Protein AF-A0A4U1JVA6-F1 (afdb_monomer)

Solvent-accessible surface area (backbone atoms only — not comparable to full-atom values): 4174 Å² total; per-residue (Å²): 113,68,70,61,52,53,52,50,52,50,53,53,50,52,51,48,40,52,51,50,30,50,50,24,38,54,53,9,50,46,30,40,72,71,36,92,42,74,67,44,20,52,49,9,49,50,37,26,53,50,26,48,51,51,36,50,52,54,54,50,52,51,52,52,50,52,52,50,49,53,51,53,48,34,55,73,70,64,61,62,128

Radius of gyration: 18.67 Å; Cα contacts (8 Å, |Δi|>4): 53; chains: 1; bounding box: 40×18×56 Å

Sequence (81 aa):
MLRKLITLYRIVFFAWCGLFLALALIVGLGFFIAGDTPKARETGLMMALGGLFCSIVFTGNMALALENHELLKRIAEGQSN

pLDDT: mean 88.66, std 8.93, range [51.84, 96.31]

Organism: Rhodobacter capsulatus (NCBI:txid1061)

Structure (mmCIF, N/CA/C/O backbone):
data_AF-A0A4U1JVA6-F1
#
_entry.id   AF-A0A4U1JVA6-F1
#
loop_
_atom_site.group_PDB
_atom_site.id
_atom_site.type_symbol
_atom_site.label_atom_id
_atom_site.label_alt_id
_atom_site.label_comp_id
_atom_site.label_asym_id
_atom_site.label_entity_id
_atom_site.label_seq_id
_atom_site.pdbx_PDB_ins_code
_atom_site.Cartn_x
_atom_site.Cartn_y
_atom_site.Cartn_z
_atom_site.occupancy
_atom_site.B_iso_or_equiv
_atom_site.auth_seq_id
_atom_site.auth_comp_id
_atom_site.auth_asym_id
_atom_site.auth_atom_id
_atom_site.pdbx_PDB_model_num
ATOM 1 N N . MET A 1 1 ? -23.982 -6.471 15.203 1.00 66.81 1 MET A N 1
ATOM 2 C CA . MET A 1 1 ? -23.669 -6.608 13.759 1.00 66.81 1 MET A CA 1
ATOM 3 C C . MET A 1 1 ? -22.610 -5.616 13.275 1.00 66.81 1 MET A C 1
ATOM 5 O O . MET A 1 1 ? -21.703 -6.043 12.574 1.00 66.81 1 MET A O 1
ATOM 9 N N . LEU A 1 2 ? -22.641 -4.351 13.715 1.00 74.31 2 LEU A N 1
ATOM 10 C CA . LEU A 1 2 ? -21.697 -3.298 13.301 1.00 74.31 2 LEU A CA 1
ATOM 11 C C . LEU A 1 2 ? -20.202 -3.661 13.443 1.00 74.31 2 LEU A C 1
ATOM 13 O O . LEU A 1 2 ? -19.432 -3.454 12.515 1.00 74.31 2 LEU A O 1
ATOM 17 N N . ARG A 1 3 ? -19.792 -4.293 14.555 1.00 76.31 3 ARG A N 1
ATOM 18 C CA . ARG A 1 3 ? -18.390 -4.716 14.762 1.00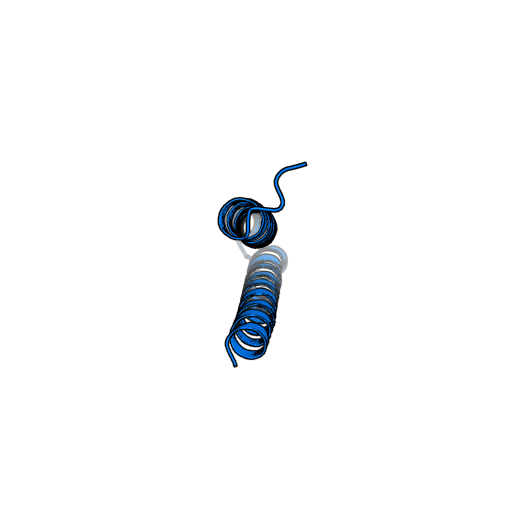 76.31 3 ARG A CA 1
ATOM 19 C C . ARG A 1 3 ? -17.897 -5.695 13.684 1.00 76.31 3 ARG A C 1
ATOM 21 O O . ARG A 1 3 ? -16.787 -5.541 13.197 1.00 76.31 3 ARG A O 1
ATOM 28 N N . LYS A 1 4 ? -18.733 -6.661 13.277 1.00 79.81 4 LYS A N 1
ATOM 29 C CA . LYS A 1 4 ? -18.392 -7.623 12.211 1.00 79.81 4 LYS A CA 1
ATOM 30 C C . LYS A 1 4 ? -18.241 -6.924 10.857 1.00 79.81 4 LYS A C 1
ATOM 32 O O . LYS A 1 4 ? -17.341 -7.269 10.103 1.00 79.81 4 LYS A O 1
ATOM 37 N N . LEU A 1 5 ? -19.082 -5.922 10.588 1.00 81.06 5 LEU A N 1
ATOM 38 C CA . LEU A 1 5 ? -19.020 -5.114 9.369 1.00 81.06 5 LEU A CA 1
ATOM 39 C C . LEU A 1 5 ? -17.716 -4.301 9.293 1.00 81.06 5 LEU A C 1
ATOM 41 O O . LEU A 1 5 ? -17.050 -4.313 8.265 1.00 81.06 5 LEU A O 1
ATOM 45 N N . ILE A 1 6 ? -17.313 -3.660 10.398 1.00 81.81 6 ILE A N 1
ATOM 46 C CA . ILE A 1 6 ? -16.054 -2.900 10.483 1.00 81.81 6 ILE A CA 1
ATOM 47 C C . ILE A 1 6 ? -14.852 -3.826 10.275 1.00 81.81 6 ILE A C 1
ATOM 49 O O . ILE A 1 6 ? -13.945 -3.500 9.513 1.00 81.81 6 ILE A O 1
ATOM 53 N N . THR A 1 7 ? -14.843 -5.002 10.909 1.00 84.06 7 THR A N 1
ATOM 54 C CA . THR A 1 7 ? -13.779 -5.995 10.708 1.00 84.06 7 THR A CA 1
ATOM 55 C C . THR A 1 7 ? -13.705 -6.460 9.254 1.00 84.06 7 THR A C 1
ATOM 57 O O . THR A 1 7 ? -12.612 -6.516 8.697 1.00 84.06 7 THR A O 1
ATOM 60 N N . LEU A 1 8 ? -14.847 -6.745 8.623 1.00 87.75 8 LEU A N 1
ATOM 61 C CA . LEU A 1 8 ? -14.895 -7.139 7.216 1.00 87.75 8 LEU A CA 1
ATOM 62 C C . LE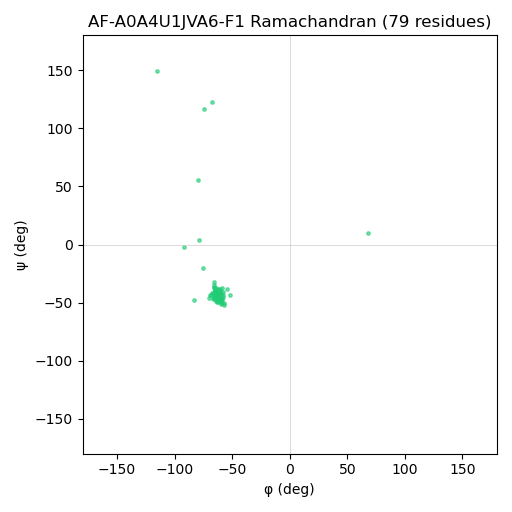U A 1 8 ? -14.347 -6.029 6.309 1.00 87.75 8 LEU A C 1
ATOM 64 O O . LEU A 1 8 ? -13.495 -6.296 5.468 1.00 87.75 8 LEU A O 1
ATOM 68 N N . TYR A 1 9 ? -14.774 -4.781 6.526 1.00 87.25 9 TYR A N 1
ATOM 69 C CA . TYR A 1 9 ? -14.298 -3.627 5.764 1.00 87.25 9 TYR A CA 1
ATOM 70 C C . TYR A 1 9 ? -12.782 -3.443 5.891 1.00 87.25 9 TYR A C 1
ATOM 72 O O . TYR A 1 9 ? -12.102 -3.245 4.889 1.00 87.25 9 TYR A O 1
ATOM 80 N N . ARG A 1 10 ? -12.234 -3.592 7.106 1.00 86.06 10 ARG A N 1
ATOM 81 C CA . ARG A 1 10 ? -10.782 -3.560 7.337 1.00 86.06 10 ARG A CA 1
ATOM 82 C C . ARG A 1 10 ? -10.067 -4.612 6.499 1.00 86.06 10 ARG A C 1
ATOM 84 O O . ARG A 1 10 ? -9.140 -4.271 5.777 1.00 86.06 10 ARG A O 1
ATOM 91 N N . ILE A 1 11 ? -10.504 -5.870 6.576 1.00 89.50 11 ILE A N 1
ATOM 92 C CA . ILE A 1 11 ? -9.875 -6.979 5.844 1.00 89.50 11 ILE A CA 1
ATOM 93 C C . ILE A 1 11 ? -9.909 -6.718 4.337 1.00 89.50 11 ILE A C 1
ATOM 95 O O . ILE A 1 11 ? -8.881 -6.849 3.677 1.00 89.50 11 ILE A O 1
ATOM 99 N N . VAL A 1 12 ? -11.062 -6.305 3.805 1.00 92.38 12 VAL A N 1
ATOM 100 C CA . VAL A 1 12 ? -11.221 -5.997 2.377 1.00 92.38 12 VAL A CA 1
ATOM 101 C C . VAL A 1 12 ? -10.302 -4.849 1.959 1.00 92.38 12 VAL A C 1
ATOM 103 O O . VAL A 1 12 ? -9.630 -4.956 0.938 1.00 92.38 12 VAL A O 1
ATOM 106 N N . PHE A 1 13 ? -10.214 -3.787 2.761 1.00 90.94 13 PHE A N 1
ATOM 107 C CA . PHE A 1 13 ? -9.338 -2.654 2.481 1.00 90.94 13 PHE A CA 1
ATOM 108 C C . PHE A 1 13 ? -7.855 -3.054 2.476 1.00 90.94 13 PHE A C 1
ATOM 110 O O . PHE A 1 13 ? -7.136 -2.726 1.536 1.00 90.94 13 PHE A O 1
ATOM 117 N N . PHE A 1 14 ? -7.397 -3.814 3.477 1.00 90.12 14 PHE A N 1
ATOM 118 C CA . PHE A 1 14 ? -6.012 -4.298 3.521 1.00 90.12 14 PHE A CA 1
ATOM 119 C C . PHE A 1 14 ? -5.692 -5.238 2.356 1.00 90.12 14 PHE A C 1
ATOM 121 O O . PHE A 1 14 ? -4.625 -5.120 1.757 1.00 90.12 14 PHE A O 1
ATOM 128 N N . ALA A 1 15 ? -6.612 -6.141 2.008 1.00 93.31 15 ALA A N 1
ATOM 129 C CA . ALA A 1 15 ? -6.454 -7.019 0.854 1.00 93.31 15 ALA A CA 1
ATOM 130 C C . ALA A 1 15 ? -6.359 -6.214 -0.451 1.00 93.31 15 ALA A C 1
ATOM 132 O O . ALA A 1 15 ? -5.514 -6.508 -1.293 1.00 93.31 15 ALA A O 1
ATOM 133 N N . TRP A 1 16 ? -7.174 -5.166 -0.593 1.00 93.56 16 TRP A N 1
ATOM 134 C CA . TRP A 1 16 ? -7.142 -4.278 -1.751 1.00 93.56 16 TRP A CA 1
ATOM 135 C C . TRP A 1 16 ? -5.828 -3.492 -1.844 1.00 93.56 16 TRP A C 1
ATOM 137 O O . TRP A 1 16 ? -5.203 -3.493 -2.901 1.00 93.56 16 TRP A O 1
ATOM 147 N N . CYS A 1 17 ? -5.349 -2.908 -0.740 1.00 93.44 17 CYS A N 1
ATOM 148 C CA . CYS A 1 17 ? -4.041 -2.247 -0.688 1.00 93.44 17 CYS A CA 1
ATOM 149 C C . CYS A 1 17 ? -2.891 -3.214 -1.007 1.00 93.44 17 CYS A C 1
ATOM 151 O O . CYS A 1 17 ? -1.981 -2.861 -1.753 1.00 93.44 17 CYS A O 1
ATOM 153 N N . GLY A 1 18 ? -2.938 -4.441 -0.480 1.00 93.25 18 GLY A N 1
ATOM 154 C CA . GLY A 1 18 ? -1.939 -5.472 -0.768 1.00 93.25 18 GLY A CA 1
ATOM 155 C C . GLY A 1 18 ? -1.931 -5.889 -2.240 1.00 93.25 18 GLY A C 1
ATOM 156 O O . GLY A 1 18 ? -0.866 -6.004 -2.842 1.00 93.25 18 GLY A O 1
ATOM 157 N N . LEU A 1 19 ? -3.110 -6.058 -2.842 1.00 95.00 19 LEU A N 1
ATOM 158 C CA . LEU A 1 19 ? -3.246 -6.384 -4.261 1.00 95.00 19 LEU A CA 1
ATOM 159 C C . LEU A 1 19 ? -2.782 -5.227 -5.155 1.00 95.00 19 LEU A C 1
ATOM 161 O O . LEU A 1 19 ? -2.061 -5.453 -6.124 1.00 95.00 19 LEU A O 1
ATOM 165 N N . PHE A 1 20 ? -3.133 -3.991 -4.800 1.00 93.81 20 PHE A N 1
ATOM 166 C CA . PHE A 1 20 ? -2.650 -2.789 -5.474 1.00 93.81 20 PHE A CA 1
ATOM 167 C C . PHE A 1 20 ? -1.119 -2.691 -5.429 1.00 93.81 20 PHE A C 1
ATOM 169 O O . PHE A 1 20 ? -0.488 -2.488 -6.467 1.00 93.81 20 PHE A O 1
ATOM 176 N N . LEU A 1 21 ? -0.514 -2.913 -4.256 1.00 94.06 21 LEU A N 1
ATOM 177 C CA . LEU A 1 21 ? 0.939 -2.938 -4.096 1.00 94.06 21 LEU A CA 1
ATOM 178 C C . LEU A 1 21 ? 1.581 -4.019 -4.966 1.00 94.06 21 LEU A C 1
ATOM 180 O O . LEU A 1 21 ? 2.533 -3.742 -5.691 1.00 94.06 21 LEU A O 1
ATOM 184 N N . ALA A 1 22 ? 1.052 -5.243 -4.910 1.00 95.44 22 ALA A N 1
ATOM 185 C CA . ALA A 1 22 ? 1.569 -6.360 -5.689 1.00 95.44 22 ALA A CA 1
ATOM 186 C C . ALA A 1 22 ? 1.538 -6.049 -7.191 1.00 95.44 22 ALA A C 1
ATOM 188 O O . ALA A 1 22 ? 2.537 -6.254 -7.874 1.00 95.44 22 ALA A O 1
ATOM 189 N N . LEU A 1 23 ? 0.435 -5.489 -7.697 1.00 95.69 23 LEU A N 1
ATOM 190 C CA . LEU A 1 23 ? 0.325 -5.078 -9.096 1.00 95.69 23 LEU A CA 1
ATOM 191 C C . LEU A 1 23 ? 1.332 -3.983 -9.453 1.00 95.69 23 LEU A C 1
ATOM 193 O O . LEU A 1 23 ? 2.015 -4.103 -10.467 1.00 95.69 23 LEU A O 1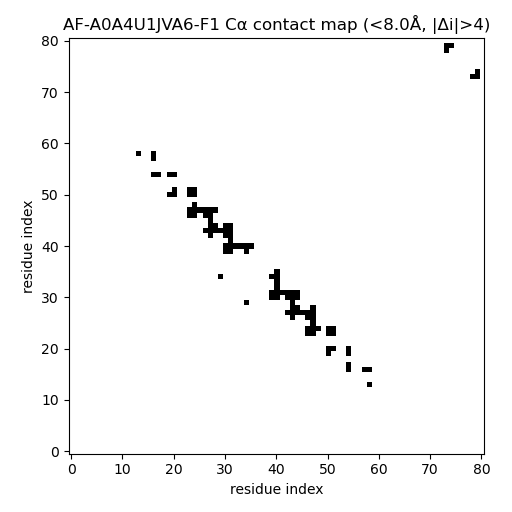
ATOM 197 N N . ALA A 1 24 ? 1.463 -2.948 -8.622 1.00 93.62 24 ALA A N 1
ATOM 198 C CA . ALA A 1 24 ? 2.408 -1.864 -8.873 1.00 93.62 24 ALA A CA 1
ATOM 199 C C . ALA A 1 24 ? 3.864 -2.358 -8.897 1.00 93.62 24 ALA A C 1
ATOM 201 O O . ALA A 1 24 ? 4.641 -1.933 -9.750 1.00 93.62 24 ALA A O 1
ATOM 202 N N . LEU A 1 25 ? 4.220 -3.297 -8.014 1.00 95.06 25 LEU A N 1
ATOM 203 C CA . LEU A 1 25 ? 5.544 -3.915 -7.992 1.00 95.06 25 LEU A CA 1
ATOM 204 C C . LEU A 1 25 ? 5.768 -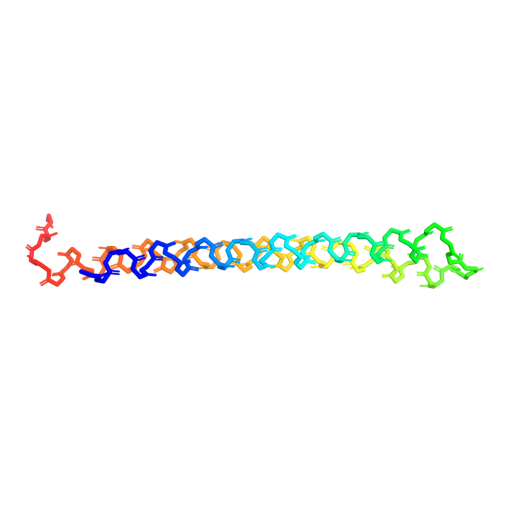4.833 -9.195 1.00 95.06 25 LEU A C 1
ATOM 206 O O . LEU A 1 25 ? 6.810 -4.733 -9.832 1.00 95.06 25 LEU A O 1
ATOM 210 N N . ILE A 1 26 ? 4.808 -5.697 -9.537 1.00 96.00 26 ILE A N 1
ATOM 211 C CA . ILE A 1 26 ? 4.926 -6.622 -10.676 1.00 96.00 26 ILE A CA 1
ATOM 212 C C . ILE A 1 26 ? 5.060 -5.840 -11.984 1.00 96.00 26 ILE A C 1
ATOM 214 O O . ILE A 1 26 ? 5.976 -6.093 -12.764 1.00 96.00 26 ILE A O 1
ATOM 218 N N . VAL A 1 27 ? 4.175 -4.867 -12.213 1.00 94.62 27 VAL A N 1
ATOM 219 C CA . VAL A 1 27 ? 4.200 -4.037 -13.421 1.00 94.62 27 VAL A CA 1
ATOM 220 C C . VAL A 1 27 ? 5.455 -3.167 -13.434 1.00 94.62 27 VAL A C 1
ATOM 222 O O . VAL A 1 27 ? 6.166 -3.143 -14.436 1.00 94.62 27 VAL A O 1
ATOM 225 N N . GLY A 1 28 ? 5.777 -2.512 -12.315 1.00 94.50 28 GLY A N 1
ATOM 226 C CA . GLY A 1 28 ? 6.957 -1.660 -12.197 1.00 94.50 28 GLY A CA 1
ATOM 227 C C . GLY A 1 28 ? 8.263 -2.412 -12.460 1.00 94.50 28 GLY A C 1
ATOM 228 O O . GLY A 1 28 ? 9.073 -1.976 -13.277 1.00 94.50 28 GLY A O 1
ATOM 229 N N . LEU A 1 29 ? 8.441 -3.589 -11.851 1.00 94.00 29 LEU A N 1
ATOM 230 C CA . LEU A 1 29 ? 9.597 -4.456 -12.099 1.00 94.00 29 LEU A CA 1
ATOM 231 C C . LEU A 1 29 ? 9.609 -5.004 -13.529 1.00 94.00 29 LEU A C 1
ATOM 233 O O . LEU A 1 29 ? 10.675 -5.082 -14.133 1.00 94.00 29 LEU A O 1
ATOM 237 N N . GLY A 1 30 ? 8.444 -5.327 -14.094 1.0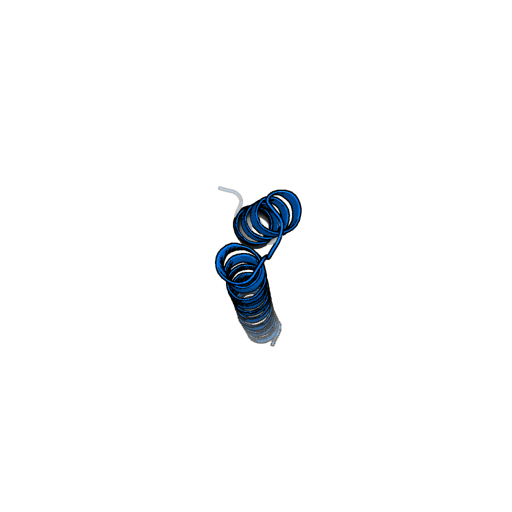0 93.94 30 GLY A N 1
ATOM 238 C CA . GLY A 1 30 ? 8.317 -5.735 -15.492 1.00 93.94 30 GLY A CA 1
ATOM 239 C C . GLY A 1 30 ? 8.858 -4.671 -16.448 1.00 93.94 30 GLY A C 1
ATOM 240 O O . GLY A 1 30 ? 9.727 -4.967 -17.265 1.00 93.94 30 GLY A O 1
ATOM 241 N N . PHE A 1 31 ? 8.429 -3.416 -16.294 1.00 93.69 31 PHE A N 1
ATOM 242 C CA . PHE A 1 31 ? 8.945 -2.289 -17.082 1.00 93.69 31 PHE A CA 1
ATOM 243 C C . PHE A 1 31 ? 10.421 -1.984 -16.794 1.00 93.69 31 PHE A C 1
ATOM 245 O O . PHE A 1 31 ? 11.161 -1.612 -17.704 1.00 93.69 31 PHE A O 1
ATOM 252 N N . PHE A 1 32 ? 10.870 -2.160 -15.549 1.00 92.38 32 PHE A N 1
ATOM 253 C CA . PHE A 1 32 ? 12.266 -1.944 -15.170 1.00 92.38 32 PHE A CA 1
ATOM 254 C C . PHE A 1 32 ? 13.218 -2.959 -15.817 1.00 92.38 32 PHE A C 1
ATOM 256 O O . PHE A 1 32 ? 14.289 -2.581 -16.291 1.00 92.38 32 PHE A O 1
ATOM 263 N N . ILE A 1 33 ? 12.827 -4.236 -15.860 1.00 93.62 33 ILE A N 1
ATOM 264 C CA . ILE A 1 33 ? 13.656 -5.328 -16.387 1.00 93.62 33 ILE A CA 1
ATOM 265 C C . ILE A 1 33 ? 13.539 -5.422 -17.912 1.00 93.62 33 ILE A C 1
ATOM 267 O O . ILE A 1 33 ? 14.555 -5.504 -18.598 1.00 93.62 33 ILE A O 1
ATOM 271 N N . ALA A 1 34 ? 12.315 -5.402 -18.444 1.00 94.00 34 ALA A N 1
ATOM 272 C CA . ALA A 1 34 ? 12.043 -5.620 -19.866 1.00 94.00 34 ALA A CA 1
ATOM 273 C C . ALA A 1 34 ? 11.998 -4.324 -20.694 1.00 94.00 34 ALA A C 1
ATOM 275 O O . ALA A 1 34 ? 11.795 -4.377 -21.901 1.00 94.00 34 ALA A O 1
ATOM 276 N N . GLY A 1 35 ? 12.159 -3.152 -20.073 1.00 90.62 35 GLY A N 1
ATOM 277 C CA . GLY A 1 35 ? 12.134 -1.877 -20.783 1.00 90.62 35 GLY A CA 1
ATOM 278 C C . GLY A 1 35 ? 13.330 -1.709 -21.723 1.00 90.62 35 GLY A C 1
ATOM 279 O O . GLY A 1 35 ? 14.481 -1.705 -21.276 1.00 90.62 35 GLY A O 1
ATOM 280 N N . ASP A 1 36 ? 13.053 -1.486 -23.008 1.00 92.06 36 ASP A N 1
ATOM 281 C CA . ASP A 1 36 ? 14.077 -1.267 -24.043 1.00 92.06 36 ASP A CA 1
ATOM 282 C C . ASP A 1 36 ? 14.718 0.127 -23.980 1.00 92.06 36 ASP A C 1
ATOM 284 O O . ASP A 1 36 ? 15.814 0.345 -24.493 1.00 92.06 36 ASP A O 1
ATOM 288 N N . THR A 1 37 ? 14.053 1.091 -23.332 1.00 95.50 37 THR A N 1
ATOM 289 C CA . THR A 1 37 ? 14.545 2.471 -23.207 1.00 95.50 37 THR A CA 1
ATOM 290 C C . THR A 1 37 ? 14.840 2.842 -21.753 1.00 95.50 37 THR A C 1
ATOM 292 O O . THR A 1 37 ? 14.128 2.391 -20.850 1.00 95.50 37 THR A O 1
ATOM 295 N N . PRO A 1 38 ? 15.820 3.733 -21.494 1.00 94.44 38 PRO A N 1
ATOM 296 C CA . PRO A 1 38 ? 16.087 4.236 -20.145 1.00 94.44 38 PRO A CA 1
ATOM 297 C C . PRO A 1 38 ? 14.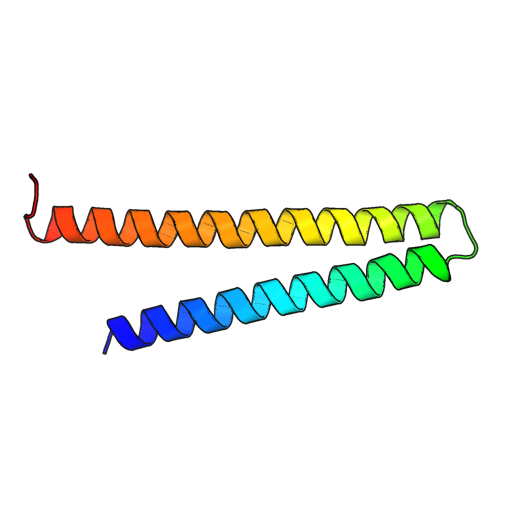846 4.845 -19.477 1.00 94.44 38 PRO A C 1
ATOM 299 O O . PRO A 1 38 ? 14.594 4.592 -18.303 1.00 94.44 38 PRO A O 1
ATOM 302 N N . LYS A 1 39 ? 14.016 5.564 -20.249 1.00 95.00 39 LYS A N 1
ATOM 303 C CA . LYS A 1 39 ? 12.760 6.155 -19.762 1.00 95.00 39 LYS A CA 1
ATOM 304 C C . LYS A 1 39 ? 11.725 5.110 -19.346 1.00 95.00 39 LYS A C 1
ATOM 306 O O . LYS A 1 39 ? 11.031 5.309 -18.352 1.00 95.00 39 LYS A O 1
ATOM 311 N N . ALA A 1 40 ? 11.608 4.003 -20.082 1.00 92.88 40 ALA A N 1
ATOM 312 C CA . ALA A 1 40 ? 10.701 2.916 -19.714 1.00 92.88 40 ALA A CA 1
ATOM 313 C C . ALA A 1 40 ? 11.126 2.270 -18.388 1.00 92.88 40 ALA A C 1
ATOM 315 O O . ALA A 1 40 ? 10.284 2.028 -17.524 1.00 92.88 40 ALA A O 1
ATOM 316 N N . ARG A 1 41 ? 12.437 2.076 -18.191 1.00 93.88 41 ARG A N 1
ATOM 317 C CA . ARG A 1 41 ? 12.966 1.530 -16.936 1.00 93.88 41 ARG A CA 1
ATOM 318 C C . ARG A 1 41 ? 12.748 2.478 -15.762 1.00 93.88 41 ARG A C 1
ATOM 320 O O . ARG A 1 41 ? 12.268 2.049 -14.719 1.00 93.88 41 ARG A O 1
ATOM 327 N N . GLU A 1 42 ? 13.029 3.766 -15.944 1.00 95.56 42 GLU A N 1
ATOM 328 C CA . GLU A 1 42 ? 12.757 4.801 -14.939 1.00 95.56 42 GLU A CA 1
ATOM 329 C C . GLU A 1 42 ? 11.268 4.846 -14.565 1.00 95.56 42 GLU A C 1
ATOM 331 O O . GLU A 1 42 ? 10.923 4.872 -13.387 1.00 95.56 42 GLU A O 1
ATOM 336 N N . THR A 1 43 ? 10.379 4.755 -15.556 1.00 94.38 43 THR A N 1
ATOM 337 C CA . THR A 1 43 ? 8.927 4.689 -15.332 1.00 94.38 43 THR A CA 1
ATOM 338 C C . THR A 1 43 ? 8.541 3.456 -14.512 1.00 94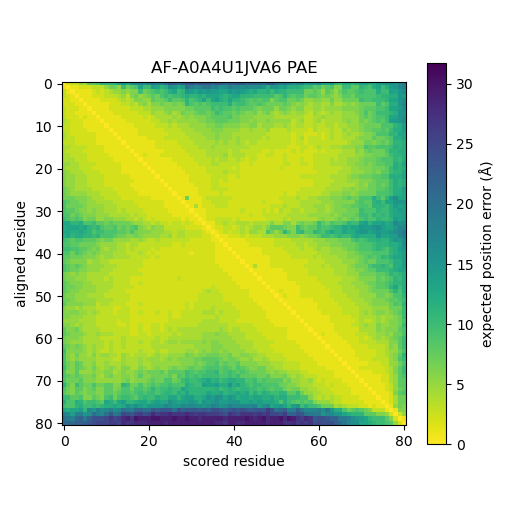.38 43 THR A C 1
ATOM 340 O O . THR A 1 43 ? 7.747 3.567 -13.578 1.00 94.38 43 THR A O 1
ATOM 343 N N . GLY A 1 44 ? 9.133 2.295 -14.808 1.00 94.38 44 GLY A N 1
ATOM 344 C CA . GLY A 1 44 ? 8.940 1.071 -14.029 1.00 94.38 44 GLY A CA 1
ATOM 345 C C . GLY A 1 44 ? 9.379 1.217 -12.569 1.00 94.38 44 GLY A C 1
ATOM 346 O O . GLY A 1 44 ? 8.634 0.864 -11.652 1.00 94.38 44 GL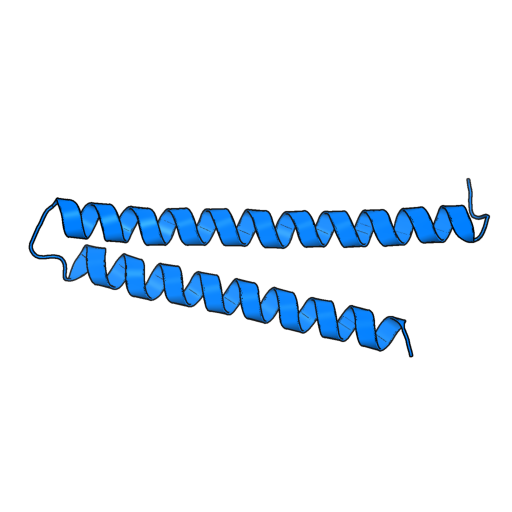Y A O 1
ATOM 347 N N . LEU A 1 45 ? 10.547 1.823 -12.337 1.00 95.12 45 LEU A N 1
ATOM 348 C CA . LEU A 1 45 ? 11.038 2.127 -10.991 1.00 95.12 45 LEU A CA 1
ATOM 349 C C . LEU A 1 45 ? 10.090 3.081 -10.246 1.00 95.12 45 LEU A C 1
ATOM 351 O O . LEU A 1 45 ? 9.737 2.829 -9.093 1.00 95.12 45 LEU A O 1
ATOM 355 N N . MET A 1 46 ? 9.637 4.147 -10.911 1.00 96.31 46 MET A N 1
ATOM 356 C CA . MET A 1 46 ? 8.700 5.120 -10.345 1.00 96.31 46 MET A CA 1
ATOM 357 C C . MET A 1 46 ? 7.338 4.500 -10.027 1.00 96.31 46 MET A C 1
ATOM 359 O O . MET A 1 46 ? 6.753 4.823 -8.997 1.00 96.31 46 MET A O 1
ATOM 363 N N . MET A 1 47 ? 6.843 3.575 -10.855 1.00 93.44 47 MET A N 1
ATOM 364 C CA . MET A 1 47 ? 5.625 2.815 -10.562 1.00 93.44 47 MET A CA 1
ATOM 365 C C . MET A 1 47 ? 5.781 1.944 -9.314 1.00 93.44 47 MET A C 1
ATOM 367 O O . MET A 1 47 ? 4.890 1.944 -8.465 1.00 93.44 47 MET A O 1
ATOM 371 N N . ALA A 1 48 ? 6.908 1.244 -9.168 1.00 93.44 48 ALA A N 1
ATOM 372 C CA . ALA A 1 48 ? 7.161 0.405 -7.999 1.00 93.44 48 ALA A CA 1
ATOM 373 C C . ALA A 1 48 ? 7.249 1.242 -6.708 1.00 93.44 48 ALA A C 1
ATOM 375 O O . ALA A 1 48 ? 6.577 0.939 -5.720 1.00 93.44 48 ALA A O 1
ATOM 376 N N . LEU A 1 49 ? 8.029 2.328 -6.729 1.00 95.38 49 LEU A N 1
ATOM 377 C CA . LEU A 1 49 ? 8.195 3.224 -5.579 1.00 95.38 49 LEU A CA 1
ATOM 378 C C . LEU A 1 49 ? 6.912 3.999 -5.257 1.00 95.38 49 LEU A C 1
ATOM 380 O O . LEU A 1 49 ? 6.522 4.093 -4.093 1.00 95.38 49 LEU A O 1
ATOM 384 N N . GLY A 1 50 ? 6.227 4.515 -6.278 1.00 94.44 50 GLY A N 1
ATOM 385 C CA . GLY A 1 50 ? 4.956 5.220 -6.130 1.00 94.44 50 GLY A CA 1
ATOM 386 C C . GLY A 1 50 ? 3.854 4.308 -5.592 1.00 94.44 50 GLY A C 1
ATOM 387 O O . GLY A 1 50 ? 3.137 4.689 -4.669 1.00 94.44 50 GLY A O 1
ATOM 388 N N . GLY A 1 51 ? 3.768 3.073 -6.094 1.00 93.44 51 GLY A N 1
ATOM 389 C CA . GLY A 1 51 ? 2.845 2.059 -5.587 1.00 93.44 51 GLY A CA 1
ATOM 390 C C . GLY A 1 51 ? 3.092 1.712 -4.120 1.00 93.44 51 GLY A C 1
ATOM 391 O O . GLY A 1 51 ? 2.141 1.650 -3.335 1.00 93.44 51 GLY A O 1
ATOM 392 N N . LEU A 1 52 ? 4.362 1.559 -3.726 1.00 93.31 52 LEU A N 1
ATOM 393 C CA . LEU A 1 52 ? 4.756 1.362 -2.330 1.00 93.31 52 LEU A CA 1
ATOM 394 C C . LEU A 1 52 ? 4.330 2.541 -1.451 1.00 93.31 52 LEU A C 1
ATOM 396 O O . LEU A 1 52 ? 3.660 2.342 -0.436 1.00 93.31 52 LEU A O 1
ATOM 400 N N . PHE A 1 53 ? 4.662 3.763 -1.865 1.00 95.19 53 PHE A N 1
ATOM 401 C CA . PHE A 1 53 ? 4.310 4.976 -1.134 1.00 95.19 53 PHE A CA 1
ATOM 402 C C . PHE A 1 53 ? 2.792 5.124 -0.960 1.00 95.19 53 PHE A C 1
ATOM 404 O O . PHE A 1 53 ? 2.315 5.270 0.166 1.00 95.19 53 PHE A O 1
ATOM 411 N N . CYS A 1 54 ? 2.015 5.002 -2.041 1.00 92.44 54 CYS A N 1
ATOM 412 C CA . CYS A 1 54 ? 0.554 5.071 -1.985 1.00 92.44 54 CYS A CA 1
ATOM 413 C C . CYS A 1 54 ? -0.040 4.006 -1.056 1.00 92.44 54 CYS A C 1
ATOM 415 O O . CYS A 1 54 ? -0.941 4.308 -0.276 1.00 92.44 54 CYS A O 1
ATOM 417 N N . SER A 1 55 ? 0.486 2.779 -1.088 1.00 92.31 55 SER A N 1
ATOM 418 C CA . SER A 1 55 ? 0.002 1.690 -0.232 1.00 92.31 55 SER A CA 1
ATOM 419 C C . SER A 1 55 ? 0.235 1.977 1.252 1.00 92.31 55 SER A C 1
ATOM 421 O O . SER A 1 55 ? -0.657 1.737 2.070 1.00 92.31 55 SER A O 1
ATOM 423 N N . ILE A 1 56 ? 1.397 2.541 1.602 1.00 92.38 56 ILE A N 1
ATOM 424 C CA . ILE A 1 56 ? 1.710 2.976 2.970 1.00 92.38 56 ILE A CA 1
ATOM 425 C C . ILE A 1 56 ? 0.773 4.109 3.394 1.00 92.38 56 ILE A C 1
ATOM 427 O O . ILE A 1 56 ? 0.177 4.034 4.466 1.00 92.38 56 ILE A O 1
ATOM 431 N N . VAL A 1 57 ? 0.591 5.126 2.547 1.00 94.25 57 VAL A N 1
ATOM 432 C CA . VAL A 1 57 ? -0.268 6.281 2.845 1.00 94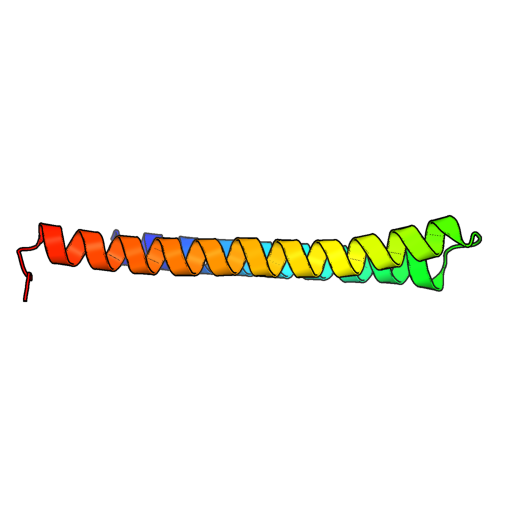.25 57 VAL A CA 1
ATOM 433 C C . VAL A 1 57 ? -1.726 5.859 3.040 1.00 94.25 57 VAL A C 1
ATOM 435 O O . VAL A 1 57 ? -2.357 6.279 4.010 1.00 94.25 57 VAL A O 1
ATOM 438 N N . PHE A 1 58 ? -2.275 5.008 2.171 1.00 92.69 58 PHE A N 1
ATOM 439 C CA . PHE A 1 58 ? -3.648 4.517 2.318 1.00 92.69 58 PHE A CA 1
ATOM 440 C C . PHE A 1 58 ? -3.820 3.669 3.573 1.00 92.69 58 PHE A C 1
ATOM 442 O O . PHE A 1 58 ? -4.775 3.857 4.328 1.00 92.69 58 PHE A O 1
ATOM 449 N N . THR A 1 59 ? -2.868 2.777 3.833 1.00 91.75 59 THR A N 1
ATOM 450 C CA . THR A 1 59 ? -2.900 1.917 5.014 1.00 91.75 59 THR A CA 1
ATOM 451 C C . THR A 1 59 ? -2.777 2.720 6.312 1.00 91.75 59 THR A C 1
ATOM 453 O O . THR A 1 59 ? -3.539 2.491 7.251 1.00 91.75 59 THR A O 1
ATOM 456 N N . GLY A 1 60 ? -1.873 3.702 6.356 1.00 90.75 60 GLY A N 1
ATOM 457 C CA . GLY A 1 60 ? -1.675 4.588 7.503 1.00 90.75 60 GLY A CA 1
ATOM 458 C C . GLY A 1 60 ? -2.889 5.474 7.781 1.00 90.75 60 GLY A C 1
ATOM 459 O O . GLY A 1 60 ? -3.355 5.531 8.917 1.00 90.75 60 GLY A O 1
ATOM 460 N N . ASN A 1 61 ? -3.469 6.094 6.747 1.00 91.75 61 ASN A N 1
ATOM 461 C CA . ASN A 1 61 ? -4.692 6.890 6.900 1.00 91.75 61 ASN A CA 1
ATOM 462 C C . ASN A 1 61 ? -5.864 6.053 7.423 1.00 91.75 61 ASN A C 1
ATOM 464 O O . ASN A 1 61 ? -6.618 6.509 8.279 1.00 91.75 61 ASN A O 1
ATOM 468 N N . MET A 1 62 ? -6.003 4.813 6.950 1.00 88.69 62 MET A N 1
ATOM 469 C CA . MET A 1 62 ? -7.028 3.902 7.452 1.00 88.69 62 MET A CA 1
ATOM 470 C C . MET A 1 62 ? -6.797 3.532 8.923 1.00 88.69 62 MET A C 1
ATOM 472 O O . MET A 1 62 ? -7.753 3.477 9.693 1.00 88.69 62 MET A O 1
ATOM 476 N N . ALA A 1 63 ? -5.546 3.310 9.339 1.00 87.75 63 ALA A N 1
ATOM 477 C CA . ALA A 1 63 ? -5.218 3.057 10.741 1.00 87.75 63 ALA A CA 1
ATOM 478 C C . ALA A 1 63 ? -5.602 4.248 11.638 1.00 87.75 63 ALA A C 1
ATOM 480 O O . ALA A 1 63 ? -6.304 4.055 12.630 1.00 87.75 63 ALA A O 1
ATOM 481 N N . LEU A 1 64 ? -5.245 5.471 11.231 1.00 89.31 64 LEU A N 1
ATOM 482 C CA . LEU A 1 64 ? -5.615 6.701 11.939 1.00 89.31 64 LEU A CA 1
ATOM 483 C C . LEU A 1 64 ? -7.134 6.905 11.992 1.00 89.31 64 LEU A C 1
ATOM 485 O O . LEU A 1 64 ? -7.676 7.287 13.026 1.00 89.31 64 LEU A O 1
ATOM 489 N N . ALA A 1 65 ? -7.849 6.621 10.900 1.00 87.25 65 ALA A N 1
ATOM 490 C CA . ALA A 1 65 ? -9.305 6.730 10.864 1.00 87.25 65 ALA A CA 1
ATOM 491 C C . ALA A 1 65 ? -9.983 5.777 11.863 1.00 87.25 65 ALA A C 1
ATOM 493 O O . ALA A 1 65 ? -10.972 6.147 12.497 1.00 87.25 65 ALA A O 1
ATOM 494 N N . LEU A 1 66 ? -9.448 4.564 12.029 1.00 86.06 66 LEU A N 1
ATOM 495 C CA . LEU A 1 66 ? -9.955 3.594 13.000 1.00 86.06 66 LEU A CA 1
ATOM 496 C C . LEU A 1 66 ? -9.682 4.029 14.441 1.00 86.06 66 LEU A C 1
ATOM 498 O O . LEU A 1 66 ? -10.581 3.936 15.274 1.00 86.06 66 LEU A O 1
ATOM 502 N N . GLU A 1 67 ? -8.481 4.531 14.723 1.00 87.25 67 GLU A N 1
ATOM 503 C CA . GLU A 1 67 ? -8.124 5.056 16.043 1.00 87.25 67 GLU A CA 1
ATOM 504 C C . GLU A 1 67 ? -9.006 6.255 16.415 1.00 87.25 67 GLU A C 1
ATOM 506 O O . GLU A 1 67 ? -9.629 6.270 17.476 1.00 87.25 67 GLU A O 1
ATOM 511 N N . ASN A 1 68 ? -9.177 7.201 15.487 1.00 87.31 68 ASN A N 1
ATOM 512 C CA . ASN A 1 68 ? -10.074 8.341 15.660 1.00 87.31 68 ASN A CA 1
ATOM 513 C C . ASN A 1 68 ? -11.528 7.904 15.872 1.00 87.31 68 ASN A C 1
ATOM 515 O O . ASN A 1 68 ? -12.235 8.488 16.692 1.00 87.31 68 ASN A O 1
ATOM 519 N N . HIS A 1 69 ? -11.989 6.865 15.171 1.00 85.31 69 HIS A N 1
ATOM 520 C CA . HIS A 1 69 ? -13.331 6.325 15.375 1.00 85.31 69 HIS A CA 1
ATOM 521 C C . HIS A 1 69 ? -13.505 5.728 16.778 1.00 85.31 69 HIS A C 1
ATOM 523 O O . HIS A 1 69 ? -14.529 5.963 17.421 1.00 85.31 69 HIS A O 1
ATOM 529 N N . GLU A 1 70 ? -12.516 4.983 17.277 1.00 83.88 70 GLU A N 1
ATOM 530 C CA . GLU A 1 70 ? -12.544 4.445 18.640 1.00 83.88 70 GLU A CA 1
ATOM 531 C C . GLU A 1 70 ? -12.507 5.555 19.698 1.00 83.88 70 GLU A C 1
ATOM 533 O O . GLU A 1 70 ? -13.253 5.482 20.676 1.00 83.88 70 GLU A O 1
ATOM 538 N N . LEU A 1 71 ? -11.712 6.608 19.484 1.00 85.56 71 LEU A N 1
ATOM 539 C CA . LEU A 1 71 ? -11.662 7.783 20.358 1.00 85.56 71 LEU A CA 1
ATOM 540 C C . LEU A 1 71 ? -13.003 8.526 20.396 1.00 85.56 71 LEU A C 1
ATOM 542 O O . LEU A 1 71 ? -13.541 8.760 21.477 1.00 85.56 71 LEU A O 1
ATOM 546 N N . LEU A 1 72 ? -13.589 8.831 19.234 1.00 81.62 72 LEU A N 1
ATOM 547 C CA . LEU A 1 72 ? -14.906 9.473 19.143 1.00 81.62 72 LEU A CA 1
ATOM 548 C C . LEU A 1 72 ? -15.992 8.634 19.815 1.00 81.62 72 LEU A C 1
ATOM 550 O O . LEU A 1 72 ? -16.878 9.176 20.472 1.00 81.62 72 LEU A O 1
ATOM 554 N N . LYS A 1 73 ? -15.906 7.309 19.684 1.00 84.56 73 LYS A N 1
ATOM 555 C CA . LYS A 1 73 ? -16.827 6.397 20.350 1.00 84.56 73 LYS A CA 1
ATOM 556 C C . LYS A 1 73 ? -16.698 6.467 21.876 1.00 84.56 73 LYS A C 1
ATOM 558 O O . LYS A 1 73 ? -17.723 6.549 22.543 1.00 84.56 73 LYS A O 1
ATOM 563 N N . ARG A 1 74 ? -15.477 6.485 22.425 1.00 83.44 74 ARG A N 1
ATOM 564 C CA . ARG A 1 74 ? -15.250 6.644 23.876 1.00 83.44 74 ARG A CA 1
ATOM 565 C C . ARG A 1 74 ? -15.796 7.973 24.400 1.00 83.44 74 ARG A C 1
ATOM 567 O O . ARG A 1 74 ? -16.466 7.982 25.428 1.00 83.44 74 ARG A O 1
ATOM 574 N N . ILE A 1 75 ? -15.573 9.063 23.658 1.00 83.00 75 ILE A N 1
ATOM 575 C CA . ILE A 1 75 ? -16.125 10.390 23.976 1.00 83.00 75 ILE A CA 1
ATOM 576 C C . ILE A 1 75 ? -17.660 10.341 23.986 1.00 83.00 75 ILE A C 1
ATOM 578 O O . ILE A 1 75 ? -18.285 10.809 24.935 1.00 83.00 75 ILE A O 1
ATOM 582 N N . ALA A 1 76 ? -18.275 9.737 22.964 1.00 80.69 76 ALA A N 1
ATOM 583 C CA . ALA A 1 76 ? -19.730 9.614 22.859 1.00 80.69 76 ALA A CA 1
ATOM 584 C C . ALA A 1 76 ? -20.347 8.721 23.951 1.00 80.69 76 ALA A C 1
ATOM 586 O O . ALA A 1 76 ? -21.467 8.973 24.388 1.00 80.69 76 ALA A O 1
ATOM 587 N N . GLU A 1 77 ? -19.624 7.697 24.411 1.00 87.25 77 GLU A N 1
ATOM 588 C CA . GLU A 1 77 ? -20.041 6.815 25.510 1.00 87.25 77 GLU A CA 1
ATOM 589 C C . GLU A 1 77 ? -19.817 7.443 26.899 1.00 87.25 77 GLU A C 1
ATOM 591 O O . GLU A 1 77 ? -20.061 6.791 27.913 1.00 87.25 77 GLU A O 1
ATOM 596 N N . GLY A 1 78 ? -19.364 8.702 26.972 1.00 68.94 78 GLY A N 1
ATOM 597 C CA . GLY A 1 78 ? -19.115 9.395 28.238 1.00 68.94 78 GLY A CA 1
ATOM 598 C C . GLY A 1 78 ? -17.948 8.807 29.032 1.00 68.94 78 GLY A C 1
ATOM 599 O O . GLY A 1 78 ? -17.723 9.202 30.172 1.00 68.94 78 GLY A O 1
ATOM 600 N N . GLN A 1 79 ? -17.173 7.899 28.427 1.00 61.44 79 GLN A N 1
ATOM 601 C CA . GLN A 1 79 ? -15.896 7.418 28.946 1.00 61.44 79 GLN A CA 1
ATOM 602 C C . GLN A 1 79 ? -14.809 8.450 28.625 1.00 61.44 79 GLN A C 1
ATOM 604 O O . GLN A 1 79 ? -13.812 8.163 27.963 1.00 61.44 79 GLN A O 1
ATOM 609 N N . SER A 1 80 ? -15.044 9.687 29.061 1.00 52.28 80 SER A N 1
ATOM 610 C CA . SER A 1 80 ? -13.970 10.636 29.300 1.00 52.28 80 SER A CA 1
ATOM 611 C C . SER A 1 80 ? -13.307 10.180 30.591 1.00 52.28 80 SER A C 1
ATOM 613 O O . SER A 1 80 ? -13.963 10.157 31.632 1.00 52.28 80 SER A O 1
ATOM 615 N N . ASN A 1 81 ? -12.034 9.795 30.526 1.00 51.84 81 ASN A N 1
ATOM 616 C CA . ASN A 1 81 ? -11.188 10.054 31.689 1.00 51.84 81 ASN A CA 1
ATOM 617 C C . ASN A 1 81 ? -11.132 11.566 31.934 1.00 51.84 81 ASN A C 1
ATOM 619 O O . ASN A 1 81 ? -11.282 12.320 30.940 1.00 51.84 81 ASN A O 1
#

Secondary structure (DSSP, 8-state):
-HHHHHHHHHHHHHHHHHHHHHHHHHHHHHHHHH-SSHHHHHHHHHHHHHHHHHHHHHHHHHHHHHHHHHHHHHHHTT---

Foldseek 3Di:
DVVVVVVVVLVVQLVVLVVLLVVLLVQLVCQLPVPPDPVSNVVSVCSNVVSVVVSCVSNVVVVVVVVVVVVVVCVVVVVDD

Mean predicted aligned error: 5.75 Å

Nearest PDB structures (foldseek):
  7xgf-assembly2_D  TM=6.625E-01  e=2.144E+00  synthetic construct